Protein AF-A0A535AMG8-F1 (afdb_monomer)

Structure (mmCIF, N/CA/C/O backbone):
data_AF-A0A535AMG8-F1
#
_entry.id   AF-A0A535AMG8-F1
#
loop_
_atom_site.group_PDB
_atom_site.id
_atom_site.type_symbol
_atom_site.label_atom_id
_atom_site.label_alt_id
_atom_site.label_comp_id
_atom_site.label_asym_id
_atom_site.label_entity_id
_atom_site.label_seq_id
_atom_site.pdbx_PDB_ins_code
_atom_site.Cartn_x
_atom_site.Cartn_y
_atom_site.Cartn_z
_atom_site.occupancy
_atom_site.B_iso_or_equiv
_atom_site.auth_seq_id
_atom_site.auth_comp_id
_atom_site.auth_asym_id
_atom_site.auth_atom_id
_atom_site.pdbx_PDB_model_num
ATOM 1 N N . MET A 1 1 ? 7.937 12.908 -11.096 1.00 54.78 1 MET A N 1
ATOM 2 C CA . MET A 1 1 ? 7.413 11.574 -11.431 1.00 54.78 1 MET A CA 1
ATOM 3 C C . MET A 1 1 ? 6.833 11.684 -12.826 1.00 54.78 1 MET A C 1
ATOM 5 O O . MET A 1 1 ? 5.925 12.481 -13.013 1.00 54.78 1 MET A O 1
ATOM 9 N N . GLU A 1 2 ? 7.414 11.001 -13.811 1.00 44.53 2 GLU A N 1
ATOM 10 C CA . GLU A 1 2 ? 6.648 10.681 -15.014 1.00 44.53 2 GLU A CA 1
ATOM 11 C C . GLU A 1 2 ? 5.542 9.755 -14.521 1.00 44.53 2 GLU A C 1
ATOM 13 O O . GLU A 1 2 ? 5.823 8.653 -14.046 1.00 44.53 2 GLU A O 1
ATOM 18 N N . GLU A 1 3 ? 4.308 10.250 -14.497 1.00 47.12 3 GLU A N 1
ATOM 19 C CA . GLU A 1 3 ? 3.140 9.396 -14.347 1.00 47.12 3 GLU A CA 1
ATOM 20 C C . GLU A 1 3 ? 3.102 8.529 -15.605 1.00 47.12 3 GLU A C 1
ATOM 22 O O . GLU A 1 3 ? 2.447 8.867 -16.586 1.00 47.12 3 GLU A O 1
ATOM 27 N N . GLN A 1 4 ? 3.901 7.459 -15.625 1.00 49.41 4 GLN A N 1
ATOM 28 C CA . GLN A 1 4 ? 3.759 6.423 -16.631 1.00 49.41 4 GLN A CA 1
ATOM 29 C C . GLN A 1 4 ? 2.344 5.887 -16.431 1.00 49.41 4 GLN A C 1
ATOM 31 O O . GLN A 1 4 ? 2.047 5.374 -15.344 1.00 49.41 4 GLN A O 1
ATOM 36 N N . PRO A 1 5 ? 1.438 6.094 -17.398 1.00 59.75 5 PRO A N 1
ATOM 37 C CA . PRO A 1 5 ? 0.075 5.638 -17.249 1.00 59.75 5 PRO A CA 1
ATOM 38 C C . PRO A 1 5 ? 0.152 4.124 -17.084 1.00 59.75 5 PRO A C 1
ATOM 40 O O . PRO A 1 5 ? 0.673 3.428 -17.946 1.00 59.75 5 PRO A O 1
ATOM 43 N N . LEU A 1 6 ? -0.289 3.632 -15.926 1.00 61.59 6 LEU A N 1
ATOM 44 C CA . LEU A 1 6 ? -0.342 2.202 -15.645 1.00 61.59 6 LEU A CA 1
ATOM 45 C C . LEU A 1 6 ? -1.125 1.544 -16.780 1.00 61.59 6 LEU A C 1
ATOM 47 O O . LEU A 1 6 ? -2.311 1.849 -16.951 1.00 61.59 6 LEU A O 1
ATOM 51 N N . GLU A 1 7 ? -0.438 0.708 -17.557 1.00 60.94 7 GLU A N 1
ATOM 52 C CA . GLU A 1 7 ? -0.977 0.098 -18.767 1.00 60.94 7 GLU A CA 1
ATOM 53 C C . GLU A 1 7 ? -2.319 -0.598 -18.460 1.00 60.94 7 GLU A C 1
ATOM 55 O O . GLU A 1 7 ? -2.459 -1.260 -17.420 1.00 60.94 7 GLU A O 1
ATOM 60 N N . PRO A 1 8 ? -3.340 -0.447 -19.320 1.00 61.47 8 PRO A N 1
ATOM 61 C CA . PRO A 1 8 ? -4.608 -1.148 -19.157 1.00 61.47 8 PRO A CA 1
ATOM 62 C C . PRO A 1 8 ? -4.374 -2.665 -19.055 1.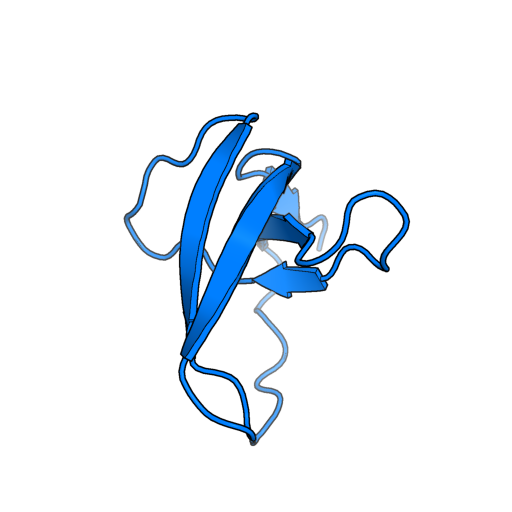00 61.47 8 PRO A C 1
ATOM 64 O O . PRO A 1 8 ? -3.664 -3.255 -19.865 1.00 61.47 8 PRO A O 1
ATOM 67 N N . GLY A 1 9 ? -4.944 -3.301 -18.026 1.00 68.19 9 GLY A N 1
ATOM 68 C CA . GLY A 1 9 ? -4.649 -4.697 -17.673 1.00 68.19 9 GLY A CA 1
ATOM 69 C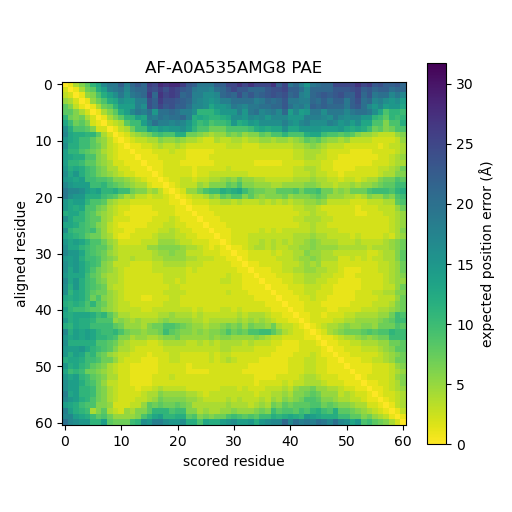 C . GLY A 1 9 ? -3.563 -4.890 -16.604 1.00 68.19 9 GLY A C 1
ATOM 70 O O . GLY A 1 9 ? -3.257 -6.030 -16.257 1.00 68.19 9 GLY A O 1
ATOM 71 N N . ALA A 1 10 ? -3.012 -3.816 -16.032 1.00 79.38 10 ALA A N 1
ATOM 72 C CA . ALA A 1 10 ? -2.157 -3.899 -14.849 1.00 79.38 10 ALA A CA 1
ATOM 73 C C . ALA A 1 10 ? -2.970 -4.056 -13.547 1.00 79.38 10 ALA A C 1
ATOM 75 O O . ALA A 1 10 ? -4.128 -3.625 -13.433 1.00 79.38 10 ALA A O 1
ATOM 76 N N . LEU A 1 11 ? -2.347 -4.681 -12.546 1.00 88.19 11 LEU A N 1
ATOM 77 C CA . LEU A 1 11 ? -2.886 -4.754 -11.191 1.00 88.19 11 LEU A CA 1
ATOM 78 C C . LEU A 1 11 ? -2.717 -3.402 -10.496 1.00 88.19 11 LEU A C 1
ATOM 80 O O . LEU A 1 11 ? -1.670 -2.772 -10.587 1.00 88.19 11 LEU A O 1
ATOM 84 N N . ALA A 1 12 ? -3.745 -2.979 -9.768 1.00 91.62 12 ALA A N 1
ATOM 85 C CA . ALA A 1 12 ? -3.685 -1.805 -8.911 1.00 91.62 12 ALA A CA 1
ATOM 86 C C . ALA A 1 12 ? -4.184 -2.145 -7.507 1.00 91.62 12 ALA A C 1
ATOM 88 O O . ALA A 1 12 ? -5.197 -2.834 -7.345 1.00 91.62 12 ALA A O 1
ATOM 89 N N . VAL A 1 13 ? -3.488 -1.633 -6.496 1.00 94.25 13 VAL A N 1
ATOM 90 C CA . VAL A 1 13 ? -3.867 -1.702 -5.084 1.00 94.25 13 VAL 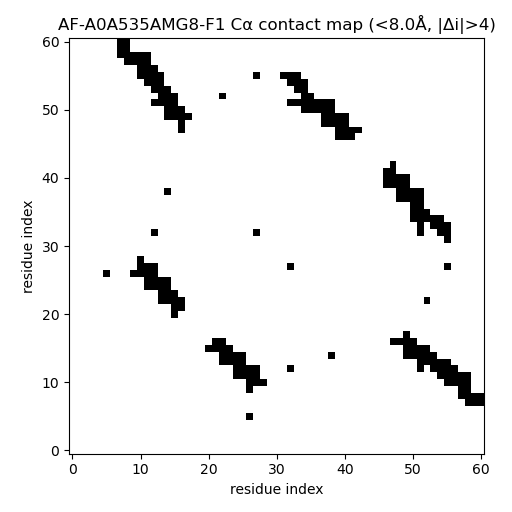A CA 1
ATOM 91 C C . VAL A 1 13 ? -4.234 -0.305 -4.594 1.00 94.25 13 VAL A C 1
ATOM 93 O O . VAL A 1 13 ? -3.520 0.662 -4.846 1.00 94.25 13 VAL A O 1
ATOM 96 N N . GLY A 1 14 ? -5.351 -0.188 -3.880 1.00 94.44 14 GLY A N 1
ATOM 97 C CA . GLY A 1 14 ? -5.784 1.081 -3.301 1.00 94.44 14 GLY A CA 1
ATOM 98 C C . GLY A 1 14 ? -5.252 1.232 -1.884 1.00 94.44 14 GLY A C 1
ATOM 99 O O . GLY A 1 14 ? -5.646 0.481 -0.984 1.00 94.44 14 GLY A O 1
ATOM 100 N N . VAL A 1 15 ? -4.402 2.230 -1.664 1.00 94.81 15 VAL A N 1
ATOM 101 C CA . VAL A 1 15 ? -3.754 2.512 -0.380 1.00 94.81 15 VAL A CA 1
ATOM 102 C C . VAL A 1 15 ? -4.267 3.827 0.195 1.00 94.81 15 VAL A C 1
ATOM 104 O O . VAL A 1 15 ? -4.455 4.823 -0.507 1.00 94.81 15 VAL A O 1
ATOM 107 N N . ARG A 1 16 ? -4.489 3.844 1.509 1.00 95.00 16 ARG A N 1
ATOM 108 C CA . ARG A 1 16 ? -4.919 5.023 2.261 1.00 95.00 16 ARG A CA 1
ATOM 109 C C . ARG A 1 16 ? -3.954 5.302 3.409 1.00 95.00 16 ARG A C 1
ATOM 111 O O . ARG A 1 16 ? -3.702 4.435 4.236 1.00 95.00 16 ARG A O 1
ATOM 118 N N . PHE A 1 17 ? -3.477 6.541 3.501 1.00 92.31 17 PHE A N 1
ATOM 119 C CA . PHE A 1 17 ? -2.486 6.960 4.507 1.00 92.31 17 PHE A CA 1
ATOM 120 C C . PHE A 1 17 ? -3.097 7.530 5.795 1.00 92.31 17 PHE A C 1
ATOM 122 O O . PHE A 1 17 ? -2.431 7.631 6.819 1.00 92.31 17 PHE A O 1
ATOM 129 N N . ARG A 1 18 ? -4.371 7.942 5.766 1.00 90.25 18 ARG A N 1
ATOM 130 C CA . ARG A 1 18 ? -5.077 8.530 6.921 1.00 90.25 18 ARG A CA 1
ATOM 131 C C . ARG A 1 18 ? -6.476 7.919 7.041 1.00 90.25 18 ARG A C 1
ATOM 133 O O . ARG A 1 18 ? -7.082 7.687 6.000 1.00 90.25 18 ARG A O 1
ATOM 140 N N . PRO A 1 19 ? -7.045 7.720 8.246 1.00 84.50 19 PRO A N 1
ATOM 141 C CA . PRO A 1 19 ? -8.341 7.045 8.426 1.00 84.50 19 PRO A CA 1
ATOM 142 C C . PRO A 1 19 ? -9.498 7.591 7.567 1.00 84.50 19 PRO A C 1
ATOM 144 O O . PRO A 1 19 ? -10.325 6.824 7.089 1.00 84.50 19 PRO A O 1
ATOM 147 N N . SER A 1 20 ? -9.521 8.898 7.307 1.00 88.06 20 SER A N 1
ATOM 148 C CA . SER A 1 20 ? -10.495 9.599 6.453 1.00 88.06 20 SER A CA 1
ATOM 149 C C . SER A 1 20 ? -9.859 10.227 5.200 1.00 88.06 20 SER A C 1
ATOM 151 O O . SER A 1 20 ? -10.392 11.170 4.622 1.00 88.06 20 SER A O 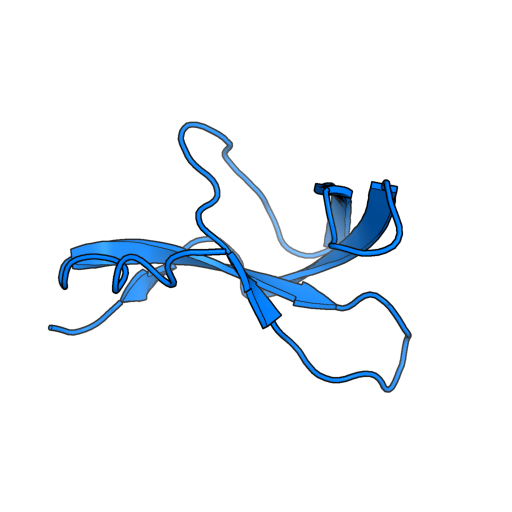1
ATOM 153 N N . GLY A 1 21 ? -8.681 9.743 4.799 1.00 89.00 21 GLY A N 1
ATOM 154 C CA . GLY A 1 21 ? -7.938 10.252 3.647 1.00 89.00 21 GLY A CA 1
ATOM 155 C C . GLY A 1 21 ? -8.448 9.732 2.303 1.00 89.00 21 GLY A C 1
ATOM 156 O O . GLY A 1 21 ? -9.228 8.781 2.236 1.00 89.00 21 GLY A O 1
ATOM 157 N N . ARG A 1 22 ? -7.941 10.341 1.224 1.00 92.50 22 ARG A N 1
ATOM 158 C CA . ARG A 1 22 ? -8.102 9.829 -0.142 1.00 92.50 22 ARG A CA 1
ATOM 159 C C . ARG A 1 22 ? -7.430 8.459 -0.280 1.00 92.50 22 ARG A C 1
ATOM 161 O O . ARG A 1 22 ? -6.444 8.173 0.404 1.00 92.50 22 ARG A O 1
ATOM 168 N N . ILE A 1 23 ? -7.996 7.635 -1.155 1.00 92.56 23 ILE A N 1
ATOM 169 C CA . ILE A 1 23 ? -7.420 6.360 -1.581 1.00 92.56 23 ILE A CA 1
ATOM 170 C C . ILE A 1 23 ? -6.628 6.640 -2.851 1.00 92.56 23 ILE A C 1
ATOM 172 O O . ILE A 1 23 ? -7.137 7.307 -3.752 1.00 92.56 23 ILE A O 1
ATOM 176 N N . TYR A 1 24 ? -5.396 6.161 -2.887 1.00 91.44 24 TYR A N 1
ATOM 177 C CA . TYR A 1 24 ? -4.487 6.306 -4.012 1.00 91.44 24 TYR A CA 1
ATOM 178 C C . TYR A 1 24 ? -4.212 4.921 -4.579 1.00 91.44 24 TYR A C 1
ATOM 180 O O . TYR A 1 24 ? -3.967 3.986 -3.815 1.00 91.44 24 TYR A O 1
ATOM 188 N N . ASP A 1 25 ? -4.283 4.795 -5.898 1.00 90.94 25 ASP A N 1
ATOM 189 C CA . ASP A 1 25 ? -3.958 3.553 -6.585 1.00 90.94 25 ASP A CA 1
ATOM 190 C C . ASP A 1 25 ? -2.442 3.475 -6.794 1.00 90.94 25 ASP A C 1
ATOM 192 O O . ASP A 1 25 ? -1.812 4.444 -7.217 1.00 90.94 25 ASP A O 1
ATOM 196 N N . PHE A 1 26 ? -1.871 2.314 -6.496 1.00 90.00 26 PHE A N 1
ATOM 197 C CA . PHE A 1 26 ? -0.459 2.003 -6.694 1.00 90.00 26 PHE A CA 1
ATOM 198 C C . PHE A 1 26 ? -0.316 0.669 -7.419 1.00 90.00 26 PHE A C 1
ATOM 200 O O . PHE A 1 26 ? -1.205 -0.180 -7.344 1.00 90.00 26 PHE A O 1
ATOM 207 N N . ASP A 1 27 ? 0.816 0.470 -8.085 1.00 90.44 27 ASP A N 1
ATOM 208 C CA . ASP A 1 27 ? 1.207 -0.841 -8.594 1.00 90.44 27 ASP A CA 1
ATOM 209 C C . ASP A 1 27 ? 1.747 -1.694 -7.428 1.00 90.44 27 ASP A C 1
ATOM 211 O O . ASP A 1 27 ? 2.734 -1.303 -6.796 1.00 90.44 27 ASP A O 1
ATOM 215 N N . PRO A 1 28 ? 1.112 -2.833 -7.085 1.00 90.12 28 PRO A N 1
ATOM 216 C CA . PRO A 1 28 ? 1.628 -3.734 -6.058 1.00 90.12 28 PRO A CA 1
ATOM 217 C C . PRO A 1 28 ? 2.873 -4.517 -6.521 1.00 90.12 28 PRO A C 1
ATOM 219 O O . PRO A 1 28 ? 3.516 -5.183 -5.704 1.00 90.12 28 PRO A O 1
ATOM 222 N N . GLY A 1 29 ? 3.210 -4.483 -7.813 1.00 87.19 29 GLY A N 1
ATOM 223 C CA . GLY A 1 29 ? 4.251 -5.304 -8.413 1.00 87.19 29 GLY A CA 1
ATOM 224 C C . GLY A 1 29 ? 3.988 -6.795 -8.149 1.00 87.19 29 GLY A C 1
ATOM 225 O O . GLY A 1 29 ? 2.884 -7.279 -8.401 1.00 87.19 29 GLY A O 1
ATOM 226 N N . PRO A 1 30 ? 4.967 -7.551 -7.617 1.00 87.06 30 PRO A N 1
ATOM 227 C CA . PRO A 1 30 ? 4.791 -8.966 -7.292 1.00 87.06 30 PRO A CA 1
ATOM 228 C C . PRO A 1 30 ? 4.130 -9.216 -5.922 1.00 87.06 30 PRO A C 1
ATOM 230 O O . PRO A 1 30 ? 3.989 -10.372 -5.519 1.00 87.06 30 PRO A O 1
ATOM 233 N N . LEU A 1 31 ? 3.782 -8.171 -5.161 1.00 88.00 31 LEU A N 1
ATOM 234 C CA . LEU A 1 31 ? 3.288 -8.324 -3.793 1.00 88.00 31 LEU A CA 1
ATOM 235 C C . LEU A 1 31 ? 1.811 -8.735 -3.772 1.00 88.00 31 LEU A C 1
ATOM 237 O O . LEU A 1 31 ? 0.938 -8.061 -4.317 1.00 88.00 31 LEU A O 1
ATOM 241 N N . LEU A 1 32 ? 1.520 -9.822 -3.058 1.00 88.44 32 LEU A N 1
ATOM 242 C CA . LEU A 1 32 ? 0.158 -10.242 -2.737 1.00 88.44 32 LEU A CA 1
ATOM 243 C C . LEU A 1 32 ? -0.318 -9.481 -1.499 1.00 88.44 32 LEU A C 1
ATOM 245 O O . LEU A 1 32 ? -0.050 -9.891 -0.374 1.00 88.44 32 LEU A O 1
ATOM 249 N N . LEU A 1 33 ? -0.997 -8.358 -1.725 1.00 92.31 33 LEU A N 1
ATOM 250 C CA . LEU A 1 33 ? -1.500 -7.483 -0.667 1.00 92.31 33 LEU A CA 1
ATOM 251 C C . LEU A 1 33 ? -2.989 -7.722 -0.403 1.00 92.31 33 LEU A C 1
ATOM 253 O O . LEU A 1 33 ? -3.821 -7.646 -1.317 1.00 92.31 33 LEU A O 1
ATOM 257 N N . ALA A 1 34 ? -3.324 -7.968 0.860 1.00 93.81 34 ALA A N 1
ATOM 258 C CA . ALA A 1 34 ? -4.685 -8.113 1.347 1.00 93.81 34 ALA A CA 1
ATOM 259 C C . ALA A 1 34 ? -5.212 -6.796 1.931 1.00 93.81 34 ALA A C 1
ATOM 261 O O . ALA A 1 34 ? -4.480 -5.843 2.194 1.00 93.8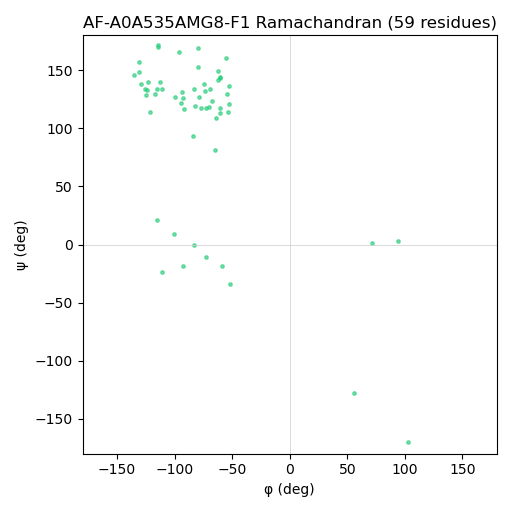1 34 ALA A O 1
ATOM 262 N N . ARG A 1 35 ? -6.529 -6.731 2.140 1.00 94.50 35 ARG A N 1
ATOM 263 C CA . ARG A 1 35 ? -7.134 -5.611 2.863 1.00 94.50 35 ARG A CA 1
ATOM 264 C C . ARG A 1 35 ? -6.569 -5.552 4.286 1.00 94.50 35 ARG A C 1
ATOM 266 O O . ARG A 1 35 ? -6.369 -6.586 4.908 1.00 94.50 35 ARG A O 1
ATOM 273 N N . ASP A 1 36 ? -6.370 -4.334 4.777 1.00 95.31 36 ASP A N 1
ATOM 274 C CA . ASP A 1 36 ? -5.825 -3.997 6.095 1.00 95.31 36 ASP A CA 1
ATOM 275 C C . ASP A 1 36 ? -4.317 -4.265 6.270 1.00 95.31 36 ASP A C 1
ATOM 277 O O . ASP A 1 36 ? -3.753 -3.914 7.312 1.00 95.31 36 ASP A O 1
ATOM 281 N N . ASP A 1 37 ? -3.628 -4.745 5.227 1.00 95.88 37 ASP A N 1
ATOM 282 C CA . ASP A 1 37 ? -2.166 -4.796 5.213 1.00 95.88 37 ASP A CA 1
ATOM 283 C C . ASP A 1 37 ? -1.563 -3.392 5.301 1.00 95.88 37 ASP A C 1
ATOM 285 O O . ASP A 1 37 ? -2.038 -2.422 4.697 1.00 95.88 37 ASP A O 1
ATOM 289 N N . ARG A 1 38 ? -0.468 -3.287 6.056 1.00 94.81 38 ARG A N 1
ATOM 290 C CA . ARG A 1 38 ? 0.317 -2.058 6.172 1.00 94.81 38 ARG A CA 1
ATOM 291 C C . ARG A 1 38 ? 1.442 -2.068 5.156 1.00 94.81 38 ARG A C 1
ATOM 293 O O . ARG A 1 38 ? 2.258 -2.982 5.144 1.00 94.81 38 ARG A O 1
ATOM 300 N N . VAL A 1 39 ? 1.504 -1.016 4.351 1.00 93.94 39 VAL A N 1
ATOM 301 C CA . VAL A 1 39 ? 2.491 -0.870 3.279 1.00 93.94 39 VAL A CA 1
ATOM 302 C C . VAL A 1 39 ? 3.280 0.413 3.469 1.00 93.94 39 VAL A C 1
ATOM 304 O O . VAL A 1 39 ? 2.721 1.442 3.850 1.00 93.94 39 VAL A O 1
ATOM 307 N N . LEU A 1 40 ? 4.584 0.353 3.219 1.00 93.75 40 LEU A N 1
ATOM 308 C CA . LEU A 1 40 ? 5.433 1.535 3.145 1.00 93.75 40 LEU A CA 1
ATOM 309 C C . LEU A 1 40 ? 5.530 1.949 1.680 1.00 93.75 40 LEU A C 1
ATOM 311 O O . LEU A 1 40 ? 5.937 1.148 0.844 1.00 93.75 40 LEU A O 1
ATOM 315 N N . VAL A 1 41 ? 5.133 3.178 1.375 1.00 91.50 41 VAL A N 1
ATOM 316 C CA . VAL A 1 41 ? 5.131 3.708 0.011 1.00 91.50 41 VAL A CA 1
ATOM 317 C C . VAL A 1 41 ? 6.096 4.879 -0.059 1.00 91.50 41 VAL A C 1
ATOM 319 O O . VAL A 1 41 ? 6.009 5.796 0.757 1.00 91.50 41 VAL A O 1
ATOM 322 N N . GLU A 1 42 ? 6.994 4.868 -1.038 1.00 89.38 42 GLU A N 1
ATOM 323 C CA . GLU A 1 42 ? 7.846 6.020 -1.329 1.00 89.38 42 GLU A CA 1
ATOM 324 C C . GLU A 1 42 ? 7.013 7.117 -1.997 1.00 89.38 42 GLU A C 1
ATOM 326 O O . GLU A 1 42 ? 6.440 6.925 -3.070 1.00 89.38 42 GLU A O 1
ATOM 331 N N . THR A 1 43 ? 6.916 8.273 -1.342 1.00 85.00 43 THR A N 1
ATOM 332 C CA . THR A 1 43 ? 6.223 9.456 -1.865 1.00 85.00 43 THR A CA 1
ATOM 333 C C . THR A 1 43 ? 7.224 10.580 -2.112 1.00 85.00 43 THR A C 1
ATOM 335 O O . THR A 1 43 ? 8.359 10.533 -1.646 1.00 85.00 43 THR A O 1
ATOM 338 N N . GLU A 1 44 ? 6.808 11.655 -2.781 1.00 84.31 44 GLU A N 1
ATOM 339 C CA . GLU A 1 44 ? 7.672 12.820 -3.045 1.00 84.31 44 GLU A CA 1
ATOM 340 C C . GLU A 1 44 ? 8.220 13.496 -1.775 1.00 84.31 44 GLU A C 1
ATOM 342 O O . GLU A 1 44 ? 9.189 14.249 -1.830 1.00 84.31 44 GLU A O 1
ATOM 347 N N . ARG A 1 45 ? 7.596 13.245 -0.619 1.00 85.19 45 ARG A N 1
ATOM 348 C CA . ARG A 1 45 ? 8.016 13.771 0.689 1.00 85.19 45 ARG A CA 1
ATOM 349 C C . ARG A 1 45 ? 8.783 12.741 1.525 1.00 85.19 45 ARG A C 1
ATOM 351 O O . ARG A 1 45 ? 9.037 12.995 2.700 1.00 85.19 45 ARG A O 1
ATOM 358 N N . GLY A 1 46 ? 9.128 11.601 0.930 1.00 90.25 46 GLY A N 1
ATOM 359 C CA . GLY A 1 46 ? 9.749 10.456 1.585 1.00 90.25 46 GLY A CA 1
ATOM 360 C C . GLY A 1 46 ? 8.771 9.304 1.852 1.00 90.25 46 GLY A C 1
ATOM 361 O O . GLY A 1 46 ? 7.629 9.321 1.371 1.00 90.25 46 GLY A O 1
ATOM 362 N N . PRO A 1 47 ? 9.205 8.299 2.626 1.00 91.69 47 PRO A N 1
ATOM 363 C CA . PRO A 1 47 ? 8.423 7.102 2.886 1.00 91.69 47 PRO A CA 1
ATOM 364 C C . PRO A 1 47 ? 7.201 7.407 3.756 1.00 91.69 47 PRO A C 1
ATOM 366 O O . PRO A 1 47 ? 7.292 8.071 4.792 1.00 91.69 47 PRO A O 1
ATOM 369 N N . ALA A 1 48 ? 6.047 6.883 3.356 1.00 92.62 48 ALA A N 1
ATOM 370 C CA . ALA A 1 48 ? 4.785 7.035 4.063 1.00 92.62 48 ALA A CA 1
ATOM 371 C C . ALA A 1 48 ? 4.159 5.671 4.364 1.00 92.62 48 ALA A C 1
ATOM 373 O O . ALA A 1 48 ? 4.053 4.809 3.492 1.00 92.62 48 ALA A O 1
ATOM 374 N N . LEU A 1 49 ? 3.702 5.484 5.606 1.00 94.44 49 LEU A N 1
ATOM 375 C CA . LEU A 1 49 ? 2.978 4.280 6.005 1.00 94.44 49 LEU A CA 1
ATOM 376 C C . LEU A 1 49 ? 1.503 4.404 5.612 1.00 94.44 49 LEU A C 1
ATO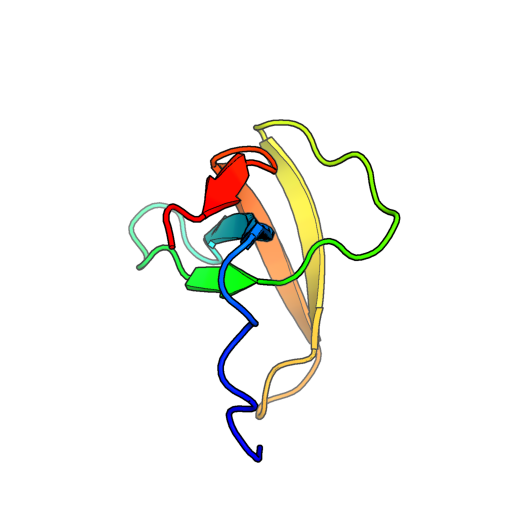M 378 O O . LEU A 1 49 ? 0.792 5.295 6.084 1.00 94.44 49 LEU A O 1
ATOM 382 N N . GLY A 1 50 ? 1.050 3.496 4.760 1.00 94.44 50 GLY A N 1
ATOM 383 C CA . GLY A 1 50 ? -0.328 3.378 4.314 1.00 94.44 50 GLY A CA 1
ATOM 384 C C . GLY A 1 50 ? -0.981 2.080 4.772 1.00 94.44 50 GLY A C 1
ATOM 385 O O . GLY A 1 50 ? -0.348 1.175 5.317 1.00 94.44 50 GLY A O 1
ATOM 386 N N . THR A 1 51 ? -2.284 1.993 4.552 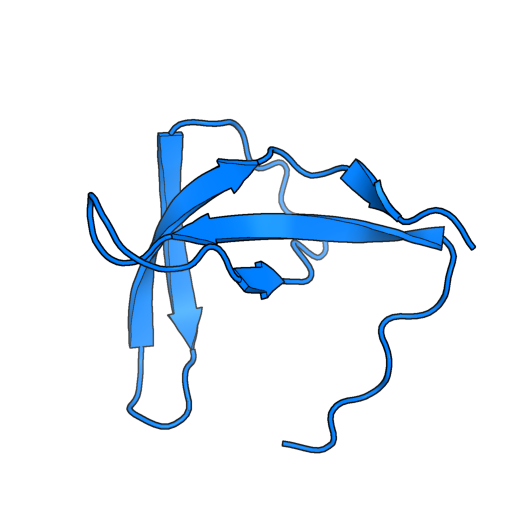1.00 96.12 51 THR A N 1
ATOM 387 C CA . THR A 1 51 ? -3.074 0.778 4.749 1.00 96.12 51 THR A CA 1
ATOM 388 C C . THR A 1 51 ? -3.794 0.442 3.457 1.00 96.12 51 THR A C 1
ATOM 390 O O . THR A 1 51 ? -4.411 1.319 2.841 1.00 96.12 51 THR A O 1
ATOM 393 N N . VAL A 1 52 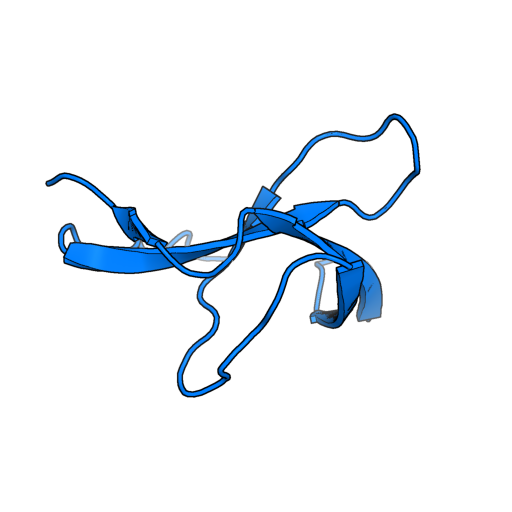? -3.722 -0.819 3.054 1.00 96.06 52 VAL A N 1
ATOM 394 C CA . VAL A 1 52 ? -4.427 -1.333 1.885 1.00 96.06 52 VAL A CA 1
ATOM 395 C C . VAL A 1 52 ? -5.915 -1.378 2.197 1.00 96.06 52 VAL A C 1
ATOM 397 O O . VAL A 1 52 ? -6.369 -2.063 3.109 1.00 96.06 52 VAL A O 1
ATOM 400 N N . VAL A 1 53 ? -6.696 -0.621 1.439 1.00 95.56 53 VAL A N 1
ATOM 401 C CA . VAL A 1 53 ? -8.157 -0.559 1.584 1.00 95.56 53 VAL A CA 1
ATOM 402 C C . VAL A 1 53 ? -8.871 -1.191 0.398 1.00 95.56 53 VAL A C 1
ATOM 404 O O . VAL A 1 53 ? -9.999 -1.662 0.549 1.00 95.56 53 VAL A O 1
ATOM 407 N N . VAL A 1 54 ? -8.210 -1.256 -0.757 1.00 93.62 54 VAL A N 1
ATOM 408 C CA . VAL A 1 54 ? -8.666 -2.010 -1.925 1.00 93.62 54 VAL A CA 1
ATOM 409 C C . VAL A 1 54 ? -7.575 -3.024 -2.263 1.00 93.62 54 VAL A C 1
ATOM 411 O O . VAL A 1 54 ? -6.481 -2.590 -2.621 1.00 93.62 54 VAL A O 1
ATOM 414 N N . PRO A 1 55 ? -7.837 -4.338 -2.132 1.00 92.00 55 PRO A N 1
ATOM 415 C CA . PRO A 1 55 ? -6.903 -5.378 -2.559 1.00 92.00 55 PRO A CA 1
ATOM 416 C C . PRO A 1 55 ? -6.514 -5.230 -4.030 1.00 92.00 55 PRO A C 1
ATOM 418 O O . PRO A 1 55 ? -7.239 -4.595 -4.802 1.00 92.00 55 PRO A O 1
ATOM 421 N N . ALA A 1 56 ? -5.397 -5.850 -4.416 1.00 90.25 56 ALA A N 1
ATOM 422 C CA . ALA A 1 56 ? -4.934 -5.842 -5.798 1.00 90.25 56 ALA A CA 1
ATOM 423 C C . ALA A 1 56 ? -6.048 -6.313 -6.752 1.00 90.25 56 ALA A C 1
ATOM 425 O O . ALA A 1 56 ? -6.568 -7.424 -6.626 1.00 90.25 56 ALA A O 1
ATOM 426 N N . ARG A 1 57 ? -6.427 -5.450 -7.697 1.00 88.00 57 ARG A N 1
ATOM 427 C CA . ARG A 1 57 ? -7.462 -5.719 -8.702 1.00 88.00 57 ARG A CA 1
ATOM 428 C C . ARG A 1 57 ? -6.963 -5.375 -10.096 1.00 88.00 57 ARG A C 1
ATOM 430 O O . ARG A 1 57 ? -6.200 -4.427 -10.265 1.00 88.00 57 ARG A O 1
ATOM 437 N N . LEU A 1 58 ? -7.447 -6.113 -11.090 1.00 85.50 58 LEU A N 1
ATOM 438 C CA . LEU A 1 58 ? -7.206 -5.802 -12.494 1.00 85.50 58 LEU A CA 1
ATOM 439 C C . LEU A 1 58 ? -7.935 -4.505 -12.853 1.00 85.50 58 LEU A C 1
ATOM 441 O O . LEU A 1 58 ? -9.153 -4.411 -12.653 1.00 85.50 58 LEU A O 1
ATOM 445 N N . ARG A 1 59 ? -7.217 -3.500 -13.362 1.00 78.50 59 ARG A N 1
ATOM 446 C CA . ARG A 1 59 ? -7.893 -2.313 -13.892 1.00 78.50 59 ARG A CA 1
ATOM 447 C C . ARG A 1 59 ? -8.548 -2.651 -15.235 1.00 78.50 59 ARG A C 1
ATOM 449 O O . ARG A 1 59 ? -7.890 -3.263 -16.077 1.00 78.50 59 ARG A O 1
ATOM 456 N N . PRO A 1 60 ? -9.826 -2.274 -15.434 1.00 67.12 60 PRO A N 1
ATOM 457 C CA . PRO A 1 60 ? -10.442 -2.374 -16.749 1.00 67.12 60 PRO A CA 1
ATOM 458 C C . PRO A 1 60 ? -9.661 -1.503 -17.740 1.00 67.12 60 PRO A C 1
ATOM 460 O O . PRO A 1 60 ? -9.134 -0.458 -17.348 1.00 67.12 60 PRO A O 1
ATOM 463 N N . ALA A 1 61 ? -9.556 -1.993 -18.976 1.00 60.66 61 ALA A N 1
ATOM 464 C CA . ALA A 1 61 ? -8.867 -1.320 -20.069 1.00 60.66 61 ALA A CA 1
ATOM 465 C C . ALA A 1 61 ? -9.566 -0.030 -20.512 1.00 60.66 61 ALA A C 1
ATOM 467 O O . ALA A 1 61 ? -10.814 0.023 -20.403 1.00 60.66 61 ALA A O 1
#

pLDDT: mean 84.83, std 13.58, range [44.53, 96.12]

Radius of gyration: 11.47 Å; Cα contacts (8 Å, |Δi|>4): 111; chains: 1; bounding box: 20×24×28 Å

Secondary structure (DSSP, 8-state):
-------TT-EEEEEESSTTSPEEEE--TT--PPTT-EEEEEETTEEEEEEEEEEEEEPP-

Mean predicted aligned error: 6.23 Å

Solvent-accessible surface area (backbone atoms only — not comparable to full-atom values): 3769 Å² total; per-residue (Å²): 129,85,79,70,74,78,57,69,65,40,57,34,23,28,34,27,68,43,103,88,50,70,72,43,78,40,73,51,78,92,56,90,56,50,64,72,39,76,43,80,42,85,45,101,90,44,78,41,69,26,30,25,73,36,45,67,37,73,42,79,111

Foldseek 3Di:
DPPPPQPQFAWWWWKAQDPPGDTDIDRCDPDQDDFQDWDWDQDPVGTGIITTHGGIDHHHD

Sequence (61 aa):
MEEQPLEPGALAVGVRFRPSGRIYDFDPGPLLLARDDRVLVETERGPALGTVVVPARLRPA

Nearest PDB structures (foldseek):
  7dm4-assembly1_A  TM=5.521E-01  e=7.35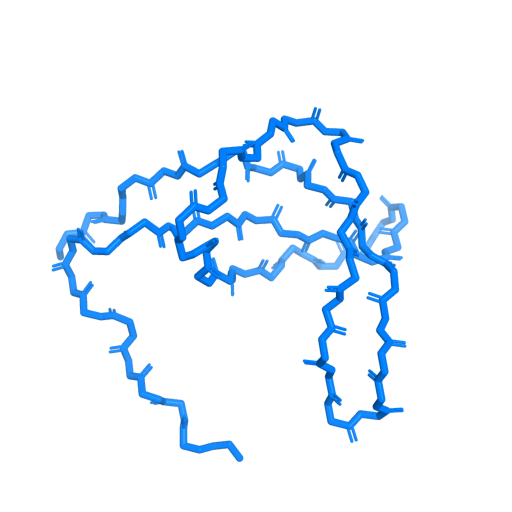6E-01  Homo sapiens
  6n1d-assembly2_BL33  TM=5.045E-01  e=5.585E+00  Thermus thermophilus HB27
  6of6-assembly2_Y6  TM=5.032E-01  e=6.645E+00  Thermus thermophilus HB8
  6wdk-assembly1_C  TM=3.879E-01  e=4.430E+00  Escherichia coli